Protein AF-A0A9E6AFL6-F1 (afdb_monomer)

Solvent-accessible surface area (backbone atoms only — not comparable to full-atom values): 3907 Å² total; per-residue (Å²): 112,72,66,58,55,50,52,51,49,49,31,68,78,65,72,52,88,83,88,85,87,83,86,59,54,72,62,47,41,74,70,45,84,60,41,76,45,72,54,100,93,40,80,75,46,78,41,46,37,68,57,56,67,70,51,71,82,91,124

Secondary structure (DSSP, 8-state):
-HHHHHHHHHHHHHT-------S-HHHHHHH-SSEEEEETTEEEEEE-HHHHHHS----

Structure (mmCIF, N/CA/C/O backbone):
data_AF-A0A9E6AFL6-F1
#
_entry.id   AF-A0A9E6AFL6-F1
#
loop_
_atom_site.group_PDB
_atom_site.id
_atom_site.type_symbol
_atom_site.label_atom_id
_atom_site.label_alt_id
_atom_site.label_comp_id
_atom_site.label_asym_id
_atom_site.label_entity_id
_atom_site.label_seq_id
_atom_site.pdbx_PDB_ins_code
_atom_site.Cartn_x
_atom_site.Cartn_y
_atom_site.Cartn_z
_atom_site.occupancy
_atom_site.B_iso_or_equiv
_atom_site.auth_seq_id
_atom_site.auth_comp_id
_atom_site.auth_asym_id
_atom_site.auth_atom_id
_atom_site.pdbx_PDB_model_num
ATOM 1 N N . GLU A 1 1 ? 10.093 -0.349 11.353 1.00 61.53 1 GLU 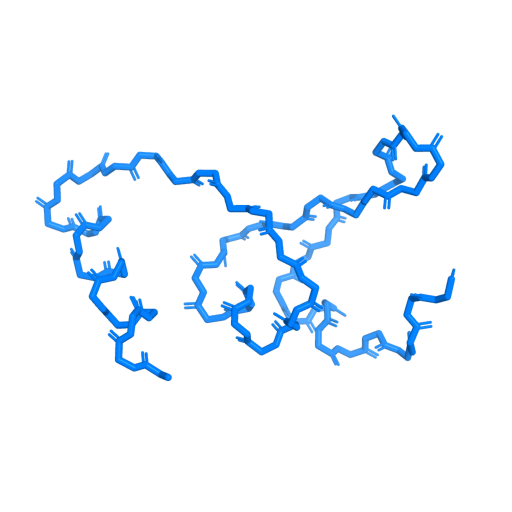A N 1
ATOM 2 C CA . GLU A 1 1 ? 8.714 -0.809 11.624 1.00 61.53 1 GLU A CA 1
ATOM 3 C C . GLU A 1 1 ? 7.894 0.208 12.422 1.00 61.53 1 GLU A C 1
ATOM 5 O O . GLU A 1 1 ? 6.795 0.520 11.992 1.00 61.53 1 GLU A O 1
ATOM 10 N N . GLU A 1 2 ? 8.433 0.842 13.470 1.00 83.69 2 GLU A N 1
ATOM 11 C CA . GLU A 1 2 ? 7.681 1.777 14.342 1.00 83.69 2 GLU A CA 1
ATOM 12 C C . GLU A 1 2 ? 6.972 2.952 13.623 1.00 83.69 2 GLU A C 1
ATOM 14 O O . GLU A 1 2 ? 5.823 3.288 13.923 1.00 83.69 2 GLU A O 1
ATOM 19 N N . ILE A 1 3 ? 7.620 3.562 12.622 1.00 90.88 3 ILE A N 1
ATOM 20 C CA . ILE A 1 3 ? 7.019 4.658 11.839 1.00 90.88 3 ILE A CA 1
ATOM 21 C C . ILE A 1 3 ? 5.816 4.166 11.025 1.00 90.88 3 ILE A C 1
ATOM 23 O O . ILE A 1 3 ? 4.799 4.856 10.972 1.00 90.88 3 ILE A O 1
ATOM 27 N N . ALA A 1 4 ? 5.896 2.978 10.418 1.00 91.19 4 ALA A N 1
ATOM 28 C CA . ALA A 1 4 ? 4.790 2.427 9.637 1.00 91.19 4 ALA A CA 1
ATOM 29 C C . ALA A 1 4 ? 3.573 2.173 10.532 1.00 91.19 4 ALA A C 1
ATOM 31 O O . ALA A 1 4 ? 2.465 2.602 10.222 1.00 91.19 4 ALA A O 1
ATOM 32 N N . GLU A 1 5 ? 3.781 1.577 11.704 1.00 93.50 5 GLU A N 1
ATOM 33 C CA . GLU A 1 5 ? 2.696 1.366 12.662 1.00 93.50 5 GLU A CA 1
ATOM 34 C C . GLU A 1 5 ? 2.048 2.680 13.108 1.00 93.50 5 GLU A C 1
ATOM 36 O O . GLU A 1 5 ? 0.822 2.782 13.188 1.00 93.50 5 GLU A O 1
ATOM 41 N N . THR A 1 6 ? 2.860 3.708 13.361 1.00 95.06 6 THR A N 1
ATOM 42 C CA . THR A 1 6 ? 2.370 5.033 13.756 1.00 95.06 6 THR A CA 1
ATOM 43 C C . THR A 1 6 ? 1.534 5.671 12.646 1.00 95.06 6 THR A C 1
ATOM 45 O O . THR A 1 6 ? 0.430 6.157 12.899 1.00 95.06 6 THR A O 1
ATOM 48 N N . LEU A 1 7 ? 2.011 5.626 11.400 1.00 95.19 7 LEU A N 1
ATOM 49 C CA . LEU A 1 7 ? 1.285 6.152 10.242 1.00 95.19 7 LEU A CA 1
ATOM 50 C C . LEU A 1 7 ? -0.016 5.382 9.983 1.00 95.19 7 LEU A C 1
ATOM 52 O O . LEU A 1 7 ? -1.048 5.999 9.713 1.00 95.19 7 LEU A O 1
ATOM 56 N N . ALA A 1 8 ? 0.000 4.054 10.122 1.00 93.62 8 ALA A N 1
ATOM 57 C CA . ALA A 1 8 ? -1.187 3.216 9.990 1.00 93.62 8 ALA A CA 1
ATOM 58 C C . ALA A 1 8 ? -2.248 3.557 11.051 1.00 93.62 8 ALA A C 1
ATOM 60 O O . ALA A 1 8 ? -3.426 3.721 10.714 1.00 93.62 8 ALA A O 1
ATOM 61 N N . L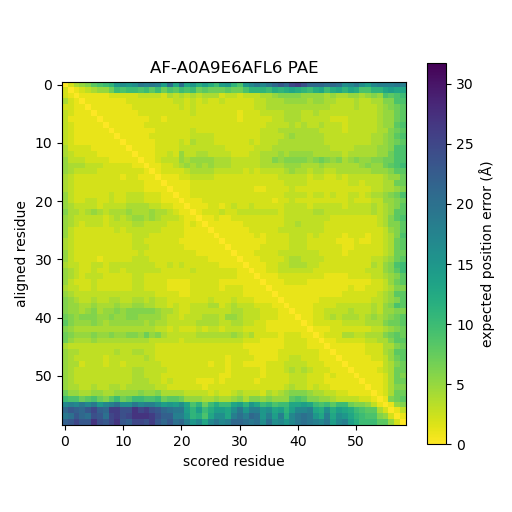YS A 1 9 ? -1.835 3.731 12.316 1.00 95.62 9 LYS A N 1
ATOM 62 C CA . LYS A 1 9 ? -2.718 4.173 13.411 1.00 95.62 9 LYS A CA 1
ATOM 63 C C . LYS A 1 9 ? -3.331 5.538 13.111 1.00 95.62 9 LYS A C 1
ATOM 65 O O . LYS A 1 9 ? -4.552 5.665 13.112 1.00 95.62 9 LYS A O 1
ATOM 70 N N . LEU A 1 10 ? -2.512 6.528 12.750 1.00 95.69 10 LEU A N 1
ATOM 71 C CA . LEU A 1 10 ? -2.985 7.879 12.427 1.00 95.69 10 LEU A CA 1
ATOM 72 C C . LEU A 1 10 ? -3.966 7.892 11.250 1.00 95.69 10 LEU A C 1
ATOM 74 O O . LEU A 1 10 ? -5.005 8.549 11.328 1.00 95.69 10 LEU A O 1
ATOM 78 N N . ARG A 1 11 ? -3.674 7.144 10.178 1.00 94.69 11 ARG A N 1
ATOM 79 C CA . ARG A 1 11 ? -4.573 6.999 9.025 1.00 94.69 11 ARG A CA 1
ATOM 80 C C . ARG A 1 11 ? -5.942 6.476 9.457 1.00 94.69 11 ARG A C 1
ATOM 82 O O . ARG A 1 11 ? -6.955 7.029 9.033 1.00 94.69 11 ARG A O 1
ATOM 89 N N . LYS A 1 12 ? -5.972 5.441 10.304 1.00 94.06 12 LYS A N 1
ATOM 90 C CA . LYS A 1 12 ? -7.212 4.819 10.787 1.00 94.06 12 LYS A CA 1
ATOM 91 C C . LYS A 1 12 ? -7.991 5.734 11.732 1.00 94.06 12 LYS A C 1
ATOM 93 O O . LYS A 1 12 ? -9.195 5.890 11.567 1.00 94.06 12 LYS A O 1
ATOM 98 N N . GLU A 1 13 ? -7.316 6.337 12.703 1.00 97.50 13 GLU A N 1
ATOM 99 C CA . GLU A 1 13 ? -7.947 7.165 13.738 1.00 97.50 13 GLU A CA 1
ATOM 100 C C . GLU A 1 13 ? -8.497 8.483 13.187 1.00 97.50 13 GLU A C 1
ATOM 102 O O . GLU A 1 13 ? -9.514 8.978 13.665 1.00 97.50 13 GLU A O 1
ATOM 107 N N . ARG A 1 14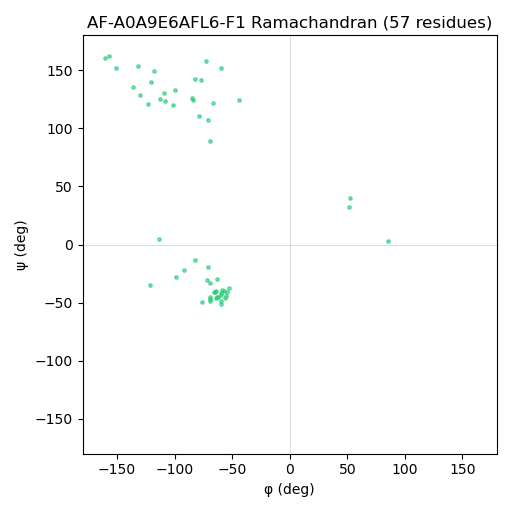 ? -7.831 9.055 12.178 1.00 96.62 14 ARG A N 1
ATOM 108 C CA . ARG A 1 14 ? -8.129 10.402 11.667 1.00 96.62 14 ARG A CA 1
ATOM 109 C C . ARG A 1 14 ? -8.671 10.420 10.239 1.00 96.62 14 ARG A C 1
ATOM 111 O O . ARG A 1 14 ? -8.860 11.500 9.692 1.00 96.62 14 ARG A O 1
ATOM 118 N N . GLN A 1 15 ? -8.909 9.251 9.639 1.00 94.25 15 GLN A N 1
ATOM 119 C CA . GLN A 1 15 ? -9.419 9.100 8.266 1.00 94.25 15 GLN A CA 1
ATOM 120 C C . GLN A 1 15 ? -8.587 9.879 7.233 1.00 94.25 15 GLN A C 1
ATOM 122 O O . GLN A 1 15 ? -9.111 10.513 6.318 1.00 94.25 15 GLN A O 1
ATOM 127 N N . LEU A 1 16 ? -7.263 9.855 7.396 1.00 95.38 16 LEU A N 1
ATOM 128 C CA . LEU A 1 16 ? -6.357 10.608 6.533 1.00 95.38 16 LEU A CA 1
ATOM 129 C C . LEU A 1 16 ? -6.183 9.913 5.184 1.00 95.38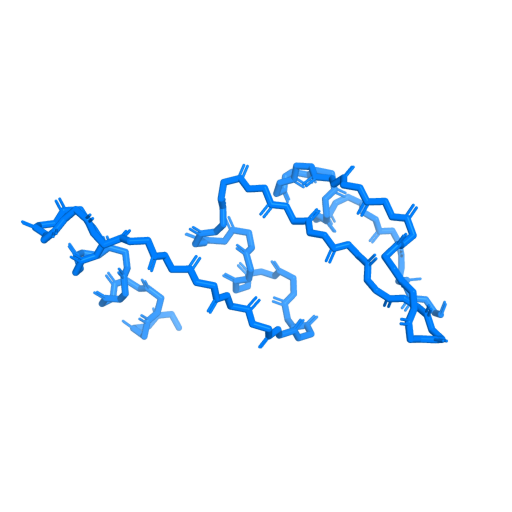 16 LEU A C 1
ATOM 131 O O . LEU A 1 16 ? -6.030 8.693 5.106 1.00 95.38 16 LEU A O 1
ATOM 135 N N . THR A 1 17 ? -6.107 10.712 4.122 1.00 95.31 17 THR A N 1
ATOM 136 C CA . THR A 1 17 ? -5.525 10.255 2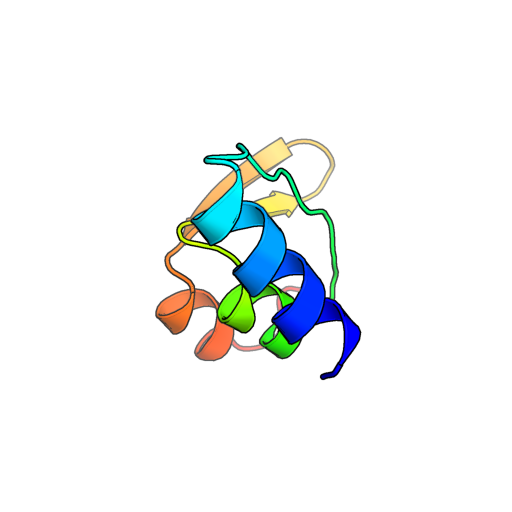.857 1.00 95.31 17 THR A CA 1
ATOM 137 C C . THR A 1 17 ? -4.011 10.414 2.943 1.00 95.31 17 THR A C 1
ATOM 139 O O . THR A 1 17 ? -3.524 11.507 3.222 1.00 95.31 17 THR A O 1
ATOM 142 N N . L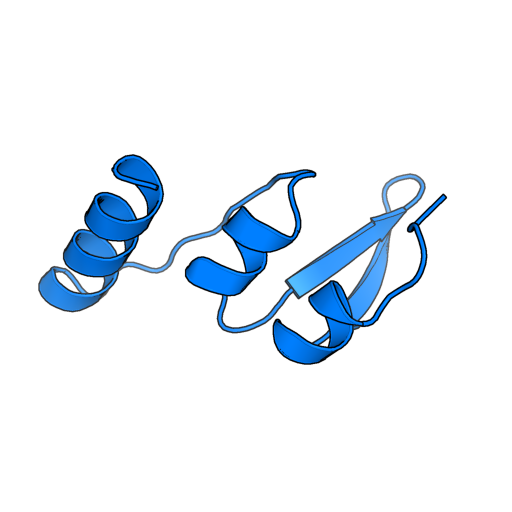EU A 1 18 ? -3.269 9.328 2.723 1.00 93.81 18 LEU A N 1
ATOM 143 C CA . LEU A 1 18 ? -1.808 9.310 2.763 1.00 93.81 18 LEU A CA 1
ATOM 144 C C . LEU A 1 18 ? -1.263 9.058 1.356 1.00 93.81 18 LEU A C 1
ATOM 146 O O . LEU A 1 18 ? -1.606 8.052 0.736 1.00 93.81 18 LEU A O 1
ATOM 150 N N . VAL A 1 19 ? -0.399 9.954 0.883 1.00 95.38 19 VAL A N 1
ATOM 151 C CA . VAL A 1 19 ? 0.435 9.741 -0.305 1.00 95.38 19 VAL A CA 1
ATOM 152 C C . VAL A 1 19 ? 1.866 9.554 0.182 1.00 95.38 19 VAL A C 1
ATOM 154 O O . VAL A 1 19 ? 2.389 10.402 0.901 1.00 95.38 19 VAL A O 1
ATOM 157 N N . LEU A 1 20 ? 2.469 8.424 -0.174 1.00 93.62 20 LEU A N 1
ATOM 158 C CA . LEU A 1 20 ? 3.814 8.026 0.229 1.00 93.62 20 LEU A CA 1
ATOM 159 C C . LEU A 1 20 ? 4.666 7.827 -1.025 1.00 93.62 20 LEU A C 1
ATOM 161 O O . LEU A 1 20 ? 4.190 7.257 -2.004 1.00 93.62 20 LEU A O 1
ATOM 165 N N . VAL A 1 21 ? 5.923 8.259 -0.967 1.00 94.62 21 VAL A N 1
ATOM 166 C CA . VAL A 1 21 ? 6.941 7.982 -1.984 1.00 94.62 21 VAL A CA 1
ATOM 167 C C . VAL A 1 21 ? 8.104 7.307 -1.281 1.00 94.62 21 VAL A C 1
ATOM 169 O O . VAL A 1 21 ? 8.648 7.880 -0.339 1.00 94.62 21 VAL A O 1
ATOM 172 N N . GLU A 1 22 ? 8.448 6.092 -1.705 1.00 93.19 22 GLU A N 1
ATOM 173 C CA . GLU A 1 22 ? 9.555 5.338 -1.125 1.00 93.19 22 GLU A CA 1
ATOM 174 C C . GLU A 1 22 ? 10.106 4.274 -2.096 1.00 93.19 22 GLU A C 1
ATOM 176 O O . GLU A 1 22 ? 9.441 3.930 -3.071 1.00 93.19 22 GLU A O 1
ATOM 181 N N . GLN A 1 23 ? 11.320 3.767 -1.847 1.00 89.56 23 GLN A N 1
ATOM 182 C CA . GLN A 1 23 ? 11.940 2.654 -2.589 1.00 89.56 23 GLN A CA 1
ATOM 183 C C . GLN A 1 23 ? 11.817 1.293 -1.878 1.00 89.56 23 GLN A C 1
ATOM 185 O O . GLN A 1 23 ? 11.784 0.247 -2.527 1.00 89.56 23 GLN A O 1
ATOM 190 N N . ARG A 1 24 ? 11.731 1.282 -0.543 1.00 92.19 24 ARG A N 1
ATOM 191 C CA . ARG A 1 24 ? 11.584 0.069 0.273 1.00 92.19 24 ARG A CA 1
ATOM 192 C C . ARG A 1 24 ? 10.200 -0.574 0.137 1.00 92.19 24 ARG A C 1
ATOM 194 O O . ARG A 1 24 ? 9.210 -0.078 0.680 1.00 92.19 24 ARG A O 1
ATOM 201 N N . ARG A 1 25 ? 10.131 -1.708 -0.566 1.00 91.50 25 ARG A N 1
ATOM 202 C CA . ARG A 1 25 ? 8.870 -2.401 -0.905 1.00 91.50 25 ARG A CA 1
ATOM 203 C C . ARG A 1 25 ? 8.115 -2.927 0.310 1.00 91.50 25 ARG A C 1
ATOM 205 O O . ARG A 1 25 ? 6.900 -2.778 0.367 1.00 91.50 25 ARG A O 1
ATOM 212 N N . ASP A 1 26 ? 8.830 -3.469 1.294 1.00 91.94 26 ASP A N 1
ATOM 213 C CA . ASP A 1 26 ? 8.292 -3.913 2.588 1.00 91.94 26 ASP A CA 1
ATOM 214 C C . ASP A 1 26 ? 7.530 -2.783 3.295 1.00 91.94 26 ASP A C 1
ATOM 216 O O . ASP A 1 26 ? 6.410 -2.962 3.776 1.00 91.94 26 ASP A O 1
ATOM 220 N N . PHE A 1 27 ? 8.111 -1.582 3.293 1.00 93.19 27 PHE A N 1
ATOM 221 C CA . PHE A 1 27 ? 7.514 -0.415 3.926 1.00 93.19 27 PHE A CA 1
ATOM 222 C C . PHE A 1 27 ? 6.264 0.060 3.178 1.00 93.19 27 PHE A C 1
ATOM 224 O O . PHE A 1 27 ? 5.228 0.298 3.802 1.00 93.19 27 PHE A O 1
ATOM 231 N N . ILE A 1 28 ? 6.327 0.144 1.845 1.00 94.38 28 ILE A N 1
ATOM 232 C CA . ILE A 1 28 ? 5.173 0.514 1.012 1.00 94.38 28 ILE A CA 1
ATOM 233 C C . ILE A 1 28 ? 4.039 -0.492 1.216 1.00 94.38 28 ILE A C 1
ATOM 235 O O . ILE A 1 28 ? 2.911 -0.086 1.496 1.00 94.38 28 ILE A O 1
ATOM 239 N N . ALA A 1 29 ? 4.336 -1.791 1.144 1.00 93.56 29 ALA A N 1
ATOM 240 C CA . ALA A 1 29 ? 3.338 -2.844 1.269 1.00 93.56 29 ALA A CA 1
ATOM 241 C C . ALA A 1 29 ? 2.657 -2.862 2.647 1.00 93.56 29 ALA A C 1
ATOM 243 O O . ALA A 1 29 ? 1.479 -3.199 2.746 1.00 93.56 29 ALA A O 1
ATOM 244 N N . SER A 1 30 ? 3.359 -2.431 3.702 1.00 93.56 30 SER A N 1
ATOM 245 C CA . SER A 1 30 ? 2.792 -2.322 5.053 1.00 93.56 30 SER A CA 1
ATOM 246 C C . SER A 1 30 ? 1.767 -1.186 5.232 1.00 93.56 30 SER A C 1
ATOM 248 O O . SER A 1 30 ? 0.983 -1.213 6.180 1.00 93.56 30 SER A O 1
ATOM 250 N N . LEU A 1 31 ? 1.753 -0.181 4.345 1.00 94.12 31 LEU A N 1
ATOM 251 C CA . LEU A 1 31 ? 0.949 1.043 4.498 1.00 94.12 31 LEU A CA 1
ATOM 252 C C . LEU A 1 31 ? -0.045 1.290 3.359 1.00 94.12 31 LEU A C 1
ATOM 254 O O . LEU A 1 31 ? -1.121 1.866 3.577 1.00 94.12 31 LEU A O 1
ATOM 258 N N . ALA A 1 32 ? 0.337 0.926 2.139 1.00 94.62 32 ALA A N 1
ATOM 259 C CA . ALA A 1 32 ? -0.370 1.279 0.922 1.00 94.62 32 ALA A CA 1
ATOM 260 C C . ALA A 1 32 ? -1.548 0.333 0.659 1.00 94.62 32 ALA A C 1
ATOM 262 O O . ALA A 1 32 ? -1.470 -0.866 0.890 1.00 94.62 32 ALA A O 1
ATOM 263 N N . GLY A 1 33 ? -2.654 0.881 0.149 1.00 93.00 33 GLY A N 1
ATOM 264 C CA . GLY A 1 33 ? -3.745 0.073 -0.421 1.00 93.00 33 GLY A CA 1
ATOM 265 C C . GLY A 1 33 ? -3.594 -0.165 -1.927 1.00 93.00 33 GLY A C 1
ATOM 266 O O . GLY A 1 33 ? -4.156 -1.112 -2.459 1.00 93.00 33 GLY A O 1
ATOM 267 N N . ARG A 1 34 ? -2.834 0.704 -2.597 1.00 95.31 34 ARG A N 1
ATOM 268 C CA . ARG A 1 34 ? -2.485 0.664 -4.019 1.00 95.31 34 ARG A CA 1
ATOM 269 C C . ARG A 1 34 ? -1.124 1.318 -4.200 1.00 95.31 34 ARG A C 1
ATOM 271 O O . ARG A 1 34 ? -0.779 2.209 -3.417 1.00 95.31 34 ARG A O 1
ATOM 278 N N . VAL A 1 35 ? -0.384 0.915 -5.221 1.00 96.62 35 VAL A N 1
ATOM 279 C CA . VAL A 1 35 ? 0.962 1.419 -5.488 1.00 96.62 35 VAL A CA 1
ATOM 280 C C . VAL A 1 35 ? 1.049 1.841 -6.943 1.00 96.62 35 VAL A C 1
ATOM 282 O O . VAL A 1 35 ? 0.704 1.074 -7.833 1.00 96.62 35 VAL A O 1
ATOM 285 N N . LEU A 1 36 ? 1.519 3.062 -7.183 1.00 96.69 36 LEU A N 1
ATOM 286 C CA . LEU A 1 36 ? 1.812 3.558 -8.523 1.00 96.69 36 LEU A CA 1
ATOM 287 C C . LEU A 1 36 ? 3.320 3.472 -8.742 1.00 96.69 36 LEU A C 1
ATOM 289 O O . LEU A 1 36 ? 4.087 4.080 -7.995 1.00 96.69 36 LEU A O 1
ATOM 293 N N . VAL A 1 37 ? 3.742 2.711 -9.749 1.00 94.12 37 VAL A N 1
ATOM 294 C CA . VAL A 1 37 ? 5.150 2.600 -10.136 1.00 94.12 37 VAL A CA 1
ATOM 295 C C . VAL A 1 37 ? 5.477 3.748 -11.079 1.00 94.12 37 VAL A C 1
ATOM 297 O O . VAL A 1 37 ? 4.803 3.936 -12.090 1.00 94.12 37 VAL A O 1
ATOM 300 N N . MET A 1 38 ? 6.513 4.516 -10.743 1.00 93.38 38 MET A N 1
ATOM 301 C CA . MET A 1 38 ? 7.000 5.619 -11.566 1.00 93.38 38 MET A CA 1
ATOM 302 C C . MET A 1 38 ? 8.352 5.264 -12.180 1.00 93.38 38 MET A C 1
ATOM 304 O O . MET A 1 38 ? 9.270 4.865 -11.466 1.00 93.38 38 MET A O 1
ATOM 308 N N . GLN A 1 39 ? 8.488 5.463 -13.488 1.00 91.44 39 GLN A N 1
ATOM 309 C CA . GLN A 1 39 ? 9.742 5.301 -14.218 1.00 91.44 39 GLN A CA 1
ATOM 310 C C . GLN A 1 39 ? 9.929 6.465 -15.188 1.00 91.44 39 GLN A C 1
ATOM 312 O O . GLN A 1 39 ? 8.996 6.873 -15.871 1.00 91.44 39 GLN A O 1
ATOM 317 N N . LYS A 1 40 ? 11.145 7.022 -15.245 1.00 93.94 40 LYS A N 1
ATOM 318 C CA . LYS A 1 40 ? 11.507 8.119 -16.169 1.00 93.94 40 LYS A CA 1
ATOM 319 C C . LYS A 1 40 ? 10.549 9.328 -16.129 1.00 93.94 40 LYS A C 1
ATOM 321 O O . LYS A 1 40 ? 10.381 10.016 -17.128 1.00 93.94 40 LYS A O 1
ATOM 326 N N . GLY A 1 41 ? 9.963 9.610 -14.964 1.00 94.88 41 GLY A N 1
ATOM 327 C CA . GLY A 1 41 ? 9.039 10.731 -14.761 1.00 94.88 41 GLY A CA 1
ATOM 328 C C . GLY A 1 41 ? 7.578 10.441 -15.121 1.00 94.88 41 GLY A C 1
ATOM 329 O O . GLY A 1 41 ? 6.748 11.335 -14.983 1.00 94.88 41 GLY A O 1
ATOM 330 N N . GLU A 1 42 ? 7.248 9.214 -15.523 1.00 95.88 42 GLU A N 1
ATOM 331 C CA . GLU A 1 42 ? 5.891 8.797 -15.881 1.00 95.88 42 GLU A CA 1
ATOM 332 C C . GLU A 1 42 ? 5.386 7.687 -14.953 1.00 95.88 42 GLU A C 1
ATOM 334 O O . GLU A 1 42 ? 6.168 6.892 -14.427 1.00 95.88 42 GLU A O 1
ATOM 339 N N . ILE A 1 43 ? 4.069 7.642 -14.727 1.00 95.75 43 ILE A N 1
ATOM 340 C CA . ILE A 1 43 ? 3.425 6.530 -14.018 1.00 95.75 43 ILE A CA 1
ATOM 341 C C . ILE A 1 43 ? 3.282 5.384 -15.018 1.00 95.75 43 ILE A C 1
ATOM 343 O O . ILE A 1 43 ? 2.488 5.477 -15.949 1.00 95.75 43 ILE A O 1
ATOM 347 N N . ASP A 1 44 ? 4.054 4.324 -14.806 1.00 94.25 44 ASP A N 1
ATOM 348 C CA . ASP A 1 44 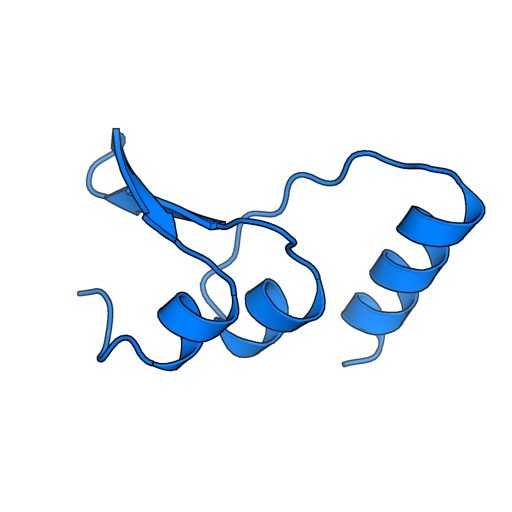? 4.093 3.142 -15.667 1.00 94.25 44 ASP A CA 1
ATOM 349 C C . ASP A 1 44 ? 2.858 2.258 -15.438 1.00 94.25 44 ASP A C 1
ATOM 351 O O . ASP A 1 44 ? 2.161 1.876 -16.376 1.00 94.25 44 ASP A O 1
ATOM 355 N N . LYS A 1 45 ? 2.551 1.960 -14.167 1.00 94.75 45 LYS A N 1
ATOM 356 C CA . LYS A 1 45 ? 1.461 1.044 -13.791 1.00 94.75 45 LYS A CA 1
ATOM 357 C C . LYS A 1 45 ? 0.992 1.204 -12.350 1.00 94.75 45 LYS A C 1
ATOM 359 O O . LYS A 1 45 ? 1.721 1.701 -11.491 1.00 94.75 45 LYS A O 1
ATOM 364 N N . GLU A 1 46 ? -0.219 0.716 -12.094 1.00 96.69 46 GLU A N 1
ATOM 365 C CA . GLU A 1 46 ? -0.756 0.487 -10.753 1.00 96.69 46 GLU A CA 1
ATOM 366 C C . GLU A 1 46 ? -0.626 -0.999 -10.397 1.00 96.69 46 GLU A C 1
ATOM 368 O O . GLU A 1 46 ? -0.968 -1.860 -11.205 1.00 96.69 46 GLU A O 1
ATOM 373 N N . VAL A 1 47 ? -0.127 -1.287 -9.196 1.00 95.75 47 VAL A N 1
ATOM 374 C CA . VAL A 1 47 ? -0.007 -2.641 -8.644 1.00 95.75 47 VAL A CA 1
ATOM 375 C C . VAL A 1 47 ? -0.554 -2.684 -7.219 1.00 95.75 47 VAL A C 1
ATOM 377 O O . VAL A 1 47 ? -0.568 -1.682 -6.492 1.00 95.75 47 VAL A O 1
ATOM 380 N N . SER A 1 48 ? -1.002 -3.861 -6.799 1.00 96.38 48 SER A N 1
ATOM 381 C CA . SER A 1 48 ? -1.325 -4.138 -5.405 1.00 96.38 48 SER A CA 1
ATOM 382 C C . SER A 1 48 ? -0.050 -4.265 -4.552 1.00 96.38 48 SER A C 1
ATOM 384 O O . SER A 1 48 ? 1.030 -4.566 -5.067 1.00 96.38 48 SER A O 1
ATOM 386 N N . PRO A 1 49 ? -0.151 -4.075 -3.225 1.00 94.38 49 PRO A N 1
ATOM 387 C CA . PRO A 1 49 ? 0.948 -4.340 -2.296 1.00 94.38 49 PRO A CA 1
ATOM 388 C C . PRO A 1 49 ? 1.551 -5.744 -2.421 1.00 94.38 49 PRO A C 1
ATOM 390 O O . PRO A 1 49 ? 2.758 -5.897 -2.281 1.00 94.38 49 PRO A O 1
ATOM 393 N N . THR A 1 50 ? 0.722 -6.759 -2.682 1.00 94.69 50 THR A N 1
ATOM 394 C CA . THR A 1 50 ? 1.176 -8.146 -2.841 1.00 94.69 50 THR A CA 1
ATOM 395 C C . THR A 1 50 ? 1.985 -8.308 -4.121 1.00 94.69 50 THR A C 1
ATOM 397 O O . THR A 1 50 ? 3.113 -8.779 -4.062 1.00 94.69 50 THR A O 1
ATOM 400 N N . GLU A 1 51 ? 1.471 -7.810 -5.249 1.00 94.44 51 GLU A N 1
ATOM 401 C CA . GLU A 1 51 ? 2.208 -7.822 -6.518 1.00 94.44 51 GLU A CA 1
ATOM 402 C C . GLU A 1 51 ? 3.538 -7.069 -6.402 1.00 94.44 51 GLU A C 1
ATOM 404 O O . GLU A 1 51 ? 4.541 -7.551 -6.910 1.00 94.44 51 GLU A O 1
ATOM 409 N N . LEU A 1 52 ? 3.586 -5.936 -5.685 1.00 93.06 52 LEU A N 1
ATOM 410 C CA . LEU A 1 52 ? 4.833 -5.197 -5.448 1.00 93.06 52 LEU A CA 1
ATOM 411 C C . LEU A 1 52 ? 5.909 -6.057 -4.764 1.00 93.06 52 LEU A C 1
ATOM 413 O O . LEU A 1 52 ? 7.088 -5.925 -5.092 1.00 93.06 52 LEU A O 1
ATOM 417 N N . LEU A 1 53 ? 5.526 -6.890 -3.793 1.00 92.94 53 LEU A N 1
ATOM 418 C CA . LEU A 1 53 ? 6.461 -7.761 -3.074 1.00 92.94 53 LEU A CA 1
ATOM 419 C C . LEU A 1 53 ? 6.958 -8.919 -3.946 1.00 92.94 53 LEU A C 1
ATOM 421 O O . LEU A 1 53 ? 8.102 -9.337 -3.782 1.00 92.94 53 LEU A O 1
ATOM 425 N N . ASP A 1 54 ? 6.129 -9.384 -4.879 1.00 91.12 54 ASP A N 1
ATOM 426 C CA . ASP A 1 54 ? 6.446 -10.482 -5.797 1.00 91.12 54 ASP A CA 1
ATOM 427 C C . ASP A 1 54 ? 7.276 -10.035 -7.017 1.00 91.12 54 ASP A C 1
ATOM 429 O O . ASP A 1 54 ? 7.825 -10.868 -7.739 1.00 91.12 54 ASP A O 1
ATOM 433 N N . MET A 1 55 ? 7.393 -8.726 -7.272 1.00 85.06 55 MET A N 1
ATOM 434 C CA . MET A 1 55 ? 8.224 -8.200 -8.358 1.00 85.06 55 MET A CA 1
ATOM 435 C C . MET A 1 55 ? 9.714 -8.459 -8.083 1.00 85.06 55 MET A C 1
ATOM 437 O O . MET A 1 55 ? 10.273 -7.947 -7.109 1.00 85.06 55 MET A O 1
ATOM 441 N N . GLU A 1 56 ? 10.390 -9.169 -8.991 1.00 72.81 56 GLU A N 1
ATOM 442 C CA . GLU A 1 56 ? 11.854 -9.115 -9.108 1.00 72.81 56 GLU A CA 1
ATOM 443 C C . GLU A 1 56 ? 12.288 -7.673 -9.418 1.00 72.81 56 GLU A C 1
ATOM 445 O O . GLU A 1 56 ? 11.491 -6.882 -9.926 1.00 72.81 56 GLU A O 1
ATOM 450 N N . GLU A 1 57 ? 13.500 -7.283 -9.012 1.00 63.75 57 GLU A N 1
ATOM 451 C CA . GLU A 1 57 ? 13.867 -5.873 -8.863 1.00 63.75 57 GLU A CA 1
ATOM 452 C C . GLU A 1 57 ? 13.423 -4.952 -10.009 1.00 63.75 57 GLU A C 1
ATOM 454 O O . GLU A 1 57 ? 13.744 -5.173 -11.174 1.00 63.75 57 GLU A O 1
ATOM 459 N N . ILE A 1 58 ? 12.672 -3.899 -9.655 1.00 59.88 58 ILE A N 1
ATOM 460 C CA . ILE A 1 58 ? 12.301 -2.823 -10.576 1.00 59.88 58 ILE A CA 1
ATOM 461 C C . ILE A 1 58 ? 13.589 -2.047 -10.891 1.00 59.88 58 ILE A C 1
ATOM 463 O O . ILE A 1 58 ? 13.941 -1.128 -10.152 1.00 59.88 58 ILE A O 1
ATOM 467 N N . HIS A 1 59 ? 14.316 -2.473 -11.925 1.00 51.88 59 HIS A N 1
ATOM 468 C CA . HIS A 1 59 ? 15.456 -1.750 -12.495 1.00 51.88 59 HIS A CA 1
ATOM 469 C C . HIS A 1 59 ? 14.997 -0.598 -13.395 1.0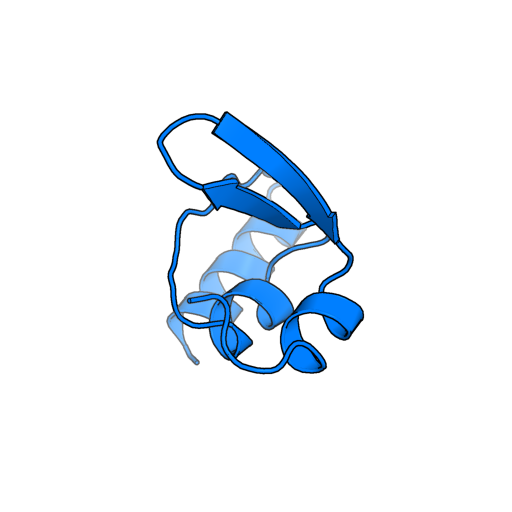0 51.88 59 HIS A C 1
ATOM 471 O O . HIS A 1 59 ? 14.027 -0.789 -14.168 1.00 51.88 59 HIS A O 1
#

Sequence (59 aa):
EEIAETLAKLRKERQLTLVLVEQRRDFIASLAGRVLVMQKGEIDKEVSPTELLDMEEIH

Nearest PDB structures (foldseek):
  4khz-assembly1_B  TM=8.663E-01  e=3.784E-01  Escherichia coli DH1
  4jbw-assembly2_C  TM=8.616E-01  e=3.784E-01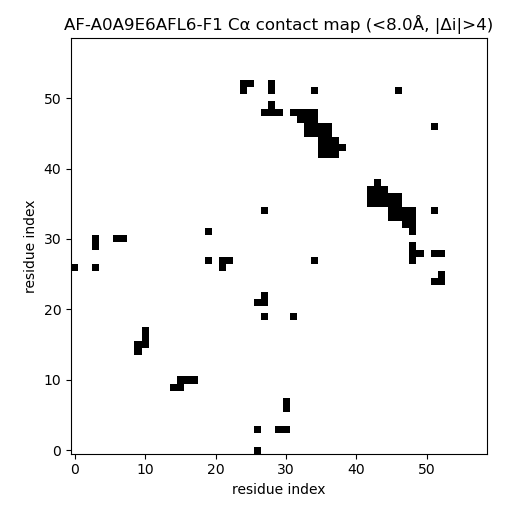  Escherichia coli K-12
  1v43-assembly1_A  TM=8.578E-01  e=4.973E-01  Pyrococcus horikoshii
  2awn-assembly2_D  TM=8.501E-01  e=4.973E-01  Escherichia coli K-12
  6ic4-assembly1_I  TM=7.242E-01  e=3.300E-01  Acinetobacter baumannii

Foldseek 3Di:
DVVLVVLQVCCVVVVDDDDDDDDDLVSCLSHDQKDFDDDPRDGPDIDGSVVSVVDDDPD

Radius of gyration: 12.23 Å; Cα contacts (8 Å, |Δi|>4): 53; chains: 1; bounding box: 25×21×30 Å

pLDDT: mean 91.12, std 9.39, range [51.88, 97.5]

Mean predicted aligned error: 4.01 Å